Protein AF-A0A9Q0PSV4-F1 (afdb_monomer_lite)

Radius of gyration: 16.65 Å; chains: 1; bounding box: 44×24×41 Å

Organism: Salix viminalis (NCBI:txid40686)

InterPro domains:
  IPR023213 Chloramphenicol acetyltransferase-like domain superfamily [G3DSA:3.30.559.10] (1-73)
  IPR050898 Plant acyltransferase [PTHR31147] (1-73)

pLDDT: mean 94.61, std 3.0, range [78.12, 98.56]

Foldseek 3Di:
DDDDDDDDDDQAAPDDADPDDDDADPVRPPPVPPDDDDDDDDDDDDPVCVPPDVVVVVSVVVNPVCNVVVVVD

Structure (mmCIF, N/CA/C/O backbone):
data_AF-A0A9Q0PSV4-F1
#
_entry.id   AF-A0A9Q0PSV4-F1
#
loop_
_atom_site.group_PDB
_atom_site.id
_atom_si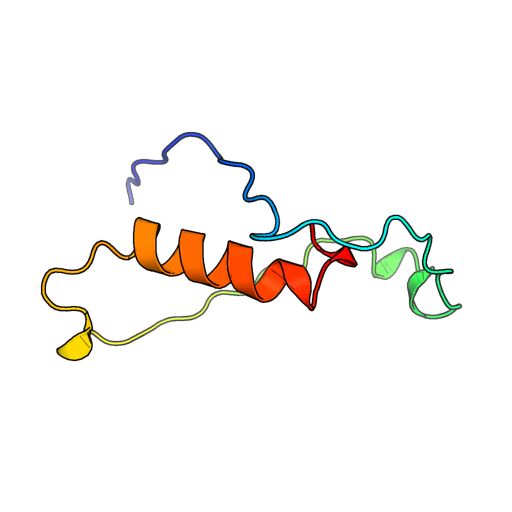te.type_symbol
_atom_site.label_atom_id
_atom_site.label_alt_id
_atom_site.label_comp_id
_atom_site.label_asym_id
_atom_site.label_entity_id
_atom_site.label_seq_id
_atom_site.pdbx_PDB_ins_code
_atom_site.Cartn_x
_atom_site.Cartn_y
_atom_site.Cartn_z
_atom_site.occupancy
_atom_site.B_iso_or_equiv
_atom_site.auth_seq_id
_atom_site.auth_comp_id
_atom_site.auth_asym_id
_atom_site.auth_atom_id
_atom_site.pdbx_PDB_model_num
ATOM 1 N N . PHE A 1 1 ? -3.850 4.308 25.922 1.00 78.12 1 PHE A N 1
ATOM 2 C CA . PHE A 1 1 ? -4.890 3.892 24.953 1.00 78.12 1 PHE A CA 1
ATOM 3 C C . PHE A 1 1 ? -4.721 2.404 24.666 1.00 78.12 1 PHE A C 1
ATOM 5 O O . PHE A 1 1 ? -3.586 1.940 24.672 1.00 78.12 1 PHE A O 1
ATOM 12 N N . LYS A 1 2 ? -5.810 1.650 24.482 1.00 91.69 2 LYS A N 1
ATOM 13 C CA . LYS A 1 2 ? -5.772 0.205 24.204 1.00 91.69 2 LYS A CA 1
ATOM 14 C C . LYS A 1 2 ? -6.510 -0.047 22.892 1.00 91.69 2 LYS A C 1
ATOM 16 O O . LYS A 1 2 ? -7.682 0.295 22.790 1.00 91.69 2 LYS A O 1
ATOM 21 N N . VAL A 1 3 ? -5.823 -0.620 21.908 1.00 92.94 3 VAL A N 1
ATOM 22 C CA . VAL A 1 3 ? -6.413 -1.057 20.633 1.00 92.94 3 VAL A CA 1
ATOM 23 C C . VAL A 1 3 ? -6.451 -2.563 20.552 1.00 92.94 3 VAL A C 1
ATOM 25 O O . VAL A 1 3 ? -5.525 -3.232 21.005 1.00 92.94 3 VAL A O 1
ATOM 28 N N . HIS A 1 4 ? -7.508 -3.074 19.929 1.00 93.12 4 HIS A N 1
ATOM 29 C CA . HIS A 1 4 ? -7.550 -4.444 19.445 1.00 93.12 4 HIS A CA 1
ATOM 30 C C . HIS A 1 4 ? -7.043 -4.457 18.008 1.00 93.12 4 HIS A C 1
ATOM 32 O O . HIS A 1 4 ? -7.576 -3.752 17.154 1.00 93.12 4 HIS A O 1
ATOM 38 N N . ARG A 1 5 ? -5.991 -5.236 17.765 1.00 91.88 5 ARG A N 1
ATOM 39 C CA . ARG A 1 5 ? -5.453 -5.486 16.429 1.00 91.88 5 ARG A CA 1
ATOM 40 C C . ARG A 1 5 ? -5.947 -6.853 15.972 1.00 91.88 5 ARG A C 1
ATOM 42 O O . ARG A 1 5 ? -6.011 -7.771 16.784 1.00 91.88 5 ARG A O 1
ATOM 49 N N . ARG A 1 6 ? -6.321 -6.956 14.701 1.00 91.06 6 ARG A N 1
ATOM 50 C CA . ARG A 1 6 ? -6.531 -8.243 14.030 1.00 91.06 6 ARG A CA 1
ATOM 51 C C . ARG A 1 6 ? -5.224 -8.676 13.370 1.00 91.06 6 ARG A C 1
ATOM 53 O O . ARG A 1 6 ? -4.312 -7.857 13.235 1.00 91.06 6 ARG A O 1
ATOM 60 N N . GLU A 1 7 ? -5.156 -9.942 12.976 1.00 95.81 7 GLU A N 1
ATOM 61 C CA . GLU A 1 7 ? -4.052 -10.435 12.157 1.00 95.81 7 GLU A CA 1
ATOM 62 C C . GLU A 1 7 ? -3.998 -9.682 10.815 1.00 95.81 7 GLU A C 1
ATOM 64 O O . GLU A 1 7 ? -5.054 -9.341 10.272 1.00 95.81 7 GLU A O 1
ATOM 69 N N . PRO A 1 8 ? -2.798 -9.388 10.284 1.00 95.06 8 PRO A N 1
ATOM 70 C CA . PRO A 1 8 ? -2.648 -8.793 8.961 1.00 95.06 8 PRO A CA 1
ATOM 71 C C . PRO A 1 8 ? -3.191 -9.702 7.855 1.00 95.06 8 PRO A C 1
ATOM 73 O O . PRO A 1 8 ? -3.089 -10.926 7.929 1.00 95.06 8 PRO A O 1
ATOM 76 N N . GLU A 1 9 ? -3.699 -9.094 6.785 1.00 95.19 9 GLU A N 1
ATOM 77 C CA . GLU A 1 9 ? -4.231 -9.808 5.626 1.00 95.19 9 GLU A CA 1
ATOM 78 C C . GLU A 1 9 ? -3.588 -9.288 4.336 1.00 95.19 9 GLU A C 1
ATOM 80 O O . GLU A 1 9 ? -3.449 -8.078 4.150 1.00 95.19 9 GLU A O 1
ATOM 85 N N . LEU A 1 10 ? -3.209 -10.199 3.435 1.00 96.25 10 LEU A N 1
ATOM 86 C CA . LEU A 1 10 ? -2.684 -9.850 2.115 1.00 96.25 10 LEU A CA 1
ATOM 87 C C . LEU A 1 10 ? -3.839 -9.717 1.117 1.00 96.25 10 LEU A C 1
ATOM 89 O O . LEU A 1 10 ? -4.544 -10.691 0.844 1.00 96.25 10 LEU A O 1
ATOM 93 N N . ILE A 1 11 ? -4.015 -8.523 0.553 1.00 97.25 11 ILE A N 1
ATOM 94 C CA . ILE A 1 11 ? -5.040 -8.255 -0.460 1.00 97.25 11 ILE A CA 1
ATOM 95 C C . ILE A 1 11 ? -4.425 -8.433 -1.843 1.00 97.25 11 ILE A C 1
ATOM 97 O O . ILE A 1 11 ? -3.459 -7.762 -2.190 1.00 97.25 11 ILE A O 1
ATOM 101 N N . LYS A 1 12 ? -4.989 -9.346 -2.632 1.00 96.81 12 LYS A N 1
ATOM 102 C CA . LYS A 1 12 ? -4.562 -9.584 -4.014 1.00 96.81 12 LYS A CA 1
ATOM 103 C C . LYS A 1 12 ? -5.323 -8.666 -4.978 1.00 96.81 12 LYS A C 1
ATOM 105 O O . LYS A 1 12 ? -6.458 -8.295 -4.669 1.00 96.81 12 LYS A O 1
ATOM 110 N N . PRO A 1 13 ? -4.757 -8.354 -6.157 1.00 98.06 13 PRO A N 1
ATOM 111 C CA . PRO A 1 13 ? -5.497 -7.679 -7.214 1.00 98.06 13 PRO A CA 1
ATOM 112 C C . PRO A 1 13 ? -6.775 -8.447 -7.575 1.00 98.06 13 PRO A C 1
ATOM 114 O O . PRO A 1 13 ? -6.779 -9.678 -7.624 1.00 98.06 13 PRO A O 1
ATOM 117 N N . ALA A 1 14 ? -7.856 -7.726 -7.874 1.00 98.25 14 ALA A N 1
ATOM 118 C CA . ALA A 1 14 ? -9.156 -8.317 -8.206 1.00 98.25 14 ALA A CA 1
ATOM 119 C C . ALA A 1 14 ? -9.141 -9.127 -9.517 1.00 98.25 14 ALA A C 1
ATOM 121 O O . ALA A 1 14 ? -10.039 -9.927 -9.778 1.00 98.25 14 ALA A O 1
ATOM 122 N N . LYS A 1 15 ? -8.132 -8.906 -10.366 1.00 97.56 15 LYS A N 1
ATOM 123 C CA . LYS A 1 15 ? -7.909 -9.595 -11.642 1.00 97.56 15 LYS A CA 1
ATOM 124 C C . LYS A 1 15 ? -6.414 -9.875 -11.811 1.00 97.56 15 LYS A C 1
ATOM 126 O O . LYS A 1 15 ? -5.615 -9.139 -11.236 1.00 97.56 15 LYS A O 1
ATOM 131 N N . PRO A 1 16 ? -6.017 -10.881 -12.610 1.00 96.62 16 PRO A N 1
ATOM 132 C CA . PRO A 1 16 ? -4.612 -11.102 -12.938 1.00 96.62 16 PRO A CA 1
ATOM 133 C C . PRO A 1 16 ? -3.954 -9.836 -13.498 1.00 96.62 16 PRO A C 1
ATOM 135 O O . PRO A 1 16 ? -4.546 -9.140 -14.325 1.00 96.62 16 PRO A O 1
ATOM 138 N N . THR A 1 17 ? -2.733 -9.556 -13.054 1.00 95.50 17 THR A N 1
ATOM 139 C CA . THR A 1 17 ? -1.932 -8.404 -13.478 1.00 95.50 17 THR A CA 1
ATOM 140 C C . THR A 1 17 ? -0.713 -8.865 -14.282 1.00 95.50 17 THR A C 1
ATOM 142 O O . THR A 1 17 ? -0.327 -10.035 -14.202 1.00 95.50 17 THR A O 1
ATOM 145 N N . PRO A 1 18 ? -0.099 -7.987 -15.093 1.00 94.06 18 PRO A N 1
ATOM 146 C CA . PRO A 1 18 ? 1.142 -8.317 -15.783 1.00 94.06 18 PRO A CA 1
ATOM 147 C C . PRO A 1 18 ? 2.255 -8.697 -14.800 1.00 94.06 18 PRO A C 1
ATOM 149 O O . PRO A 1 18 ? 2.488 -8.010 -13.808 1.00 94.06 18 PRO A O 1
ATOM 152 N N . HIS A 1 19 ? 2.984 -9.765 -15.119 1.00 87.19 19 HIS A N 1
ATOM 153 C CA . HIS A 1 19 ? 4.172 -10.194 -14.382 1.00 87.19 19 HIS A CA 1
ATOM 154 C C . HIS A 1 19 ? 5.431 -9.646 -15.056 1.00 87.19 19 HIS A C 1
ATOM 156 O O . HIS A 1 19 ? 6.229 -10.393 -15.621 1.00 87.19 19 HIS A O 1
ATOM 162 N N . GLU A 1 20 ? 5.573 -8.325 -15.046 1.00 92.62 20 GLU A N 1
ATOM 163 C CA . GLU A 1 20 ? 6.738 -7.638 -15.601 1.00 92.62 20 GLU A CA 1
ATOM 164 C C . GLU A 1 20 ? 7.627 -7.058 -14.502 1.00 92.62 20 GLU A C 1
ATOM 166 O O . GLU A 1 20 ? 7.168 -6.714 -13.413 1.00 92.62 20 GLU A O 1
ATOM 171 N N . LEU A 1 21 ? 8.912 -6.917 -14.814 1.00 90.00 21 LEU A N 1
ATOM 172 C CA . LEU A 1 21 ? 9.859 -6.208 -13.967 1.00 90.00 21 LEU A CA 1
ATOM 173 C C . LEU A 1 21 ? 9.946 -4.758 -14.434 1.00 90.00 21 LEU A C 1
ATOM 175 O O . LEU A 1 21 ? 10.207 -4.496 -15.609 1.00 90.00 21 LEU A O 1
ATOM 179 N N . LYS A 1 22 ? 9.745 -3.820 -13.507 1.00 90.69 22 LYS A N 1
ATOM 180 C CA . LYS A 1 22 ? 9.979 -2.398 -13.758 1.00 90.69 22 LYS A CA 1
ATOM 181 C C . LYS A 1 22 ? 11.407 -2.047 -13.335 1.00 90.69 22 LYS A C 1
ATOM 183 O O . LYS A 1 22 ? 11.735 -2.268 -12.170 1.00 90.69 22 LYS A O 1
ATOM 188 N N . PRO A 1 23 ? 12.263 -1.546 -14.244 1.00 94.31 23 PRO A N 1
ATOM 189 C CA . PRO A 1 23 ? 13.592 -1.091 -13.864 1.00 94.31 23 PRO A CA 1
ATOM 190 C C . PRO A 1 23 ? 13.472 0.117 -12.934 1.00 94.31 23 PRO A C 1
ATOM 192 O O . PRO A 1 23 ? 12.635 0.994 -13.153 1.00 94.31 23 PRO A O 1
ATOM 195 N N . LEU A 1 24 ? 14.312 0.143 -11.905 1.00 94.00 24 LEU A N 1
ATOM 196 C CA . LEU A 1 24 ? 14.431 1.275 -10.996 1.00 94.00 24 LEU A CA 1
ATOM 197 C C . LEU A 1 24 ? 15.261 2.371 -11.668 1.00 94.00 24 LEU A C 1
ATOM 199 O O . LEU A 1 24 ? 16.269 2.079 -12.313 1.00 94.00 24 LEU A O 1
ATOM 203 N N . SER A 1 25 ? 14.822 3.620 -11.545 1.00 95.75 25 SER A N 1
ATOM 204 C CA . SER A 1 25 ? 15.597 4.778 -11.990 1.00 95.75 25 SER A CA 1
ATOM 205 C C . SER A 1 25 ? 16.661 5.169 -10.958 1.00 95.75 25 SER A C 1
ATOM 207 O O . SER A 1 25 ? 16.608 4.736 -9.808 1.00 95.75 25 SER A O 1
ATOM 209 N N . ASP A 1 26 ? 17.573 6.073 -11.329 1.00 96.31 26 ASP A N 1
ATOM 210 C CA . ASP A 1 26 ? 18.550 6.667 -10.399 1.00 96.31 26 ASP A CA 1
ATOM 211 C C . ASP A 1 26 ? 17.887 7.352 -9.186 1.00 96.31 26 ASP A C 1
ATOM 213 O O . ASP A 1 26 ? 18.505 7.514 -8.134 1.00 96.31 26 ASP A O 1
ATOM 217 N N . ILE A 1 27 ? 16.625 7.782 -9.319 1.00 95.56 27 ILE A N 1
ATOM 218 C CA . ILE A 1 27 ? 15.847 8.348 -8.210 1.00 95.56 27 ILE A CA 1
ATOM 219 C C . ILE A 1 27 ? 15.374 7.237 -7.267 1.00 95.56 27 ILE A C 1
ATOM 221 O O . ILE A 1 27 ? 15.467 7.396 -6.052 1.00 95.56 27 ILE A O 1
ATOM 225 N N . ASP A 1 28 ? 14.901 6.117 -7.813 1.00 93.56 28 ASP A N 1
ATOM 226 C CA . ASP A 1 28 ? 14.364 4.999 -7.031 1.00 93.56 28 ASP A CA 1
ATOM 227 C C . ASP A 1 28 ? 15.464 4.218 -6.286 1.00 93.56 28 ASP A C 1
ATOM 229 O O . ASP A 1 28 ? 15.189 3.616 -5.248 1.00 93.56 28 ASP A O 1
ATOM 233 N N . ASP A 1 29 ? 16.711 4.243 -6.776 1.00 92.50 29 ASP A N 1
ATOM 234 C CA . ASP A 1 29 ? 17.849 3.540 -6.156 1.00 92.50 29 ASP A CA 1
ATOM 235 C C . ASP A 1 29 ? 18.555 4.337 -5.040 1.00 92.50 29 ASP A C 1
ATOM 237 O O . ASP A 1 29 ? 19.571 3.920 -4.480 1.00 92.50 29 ASP A O 1
ATOM 241 N N . GLN A 1 30 ? 18.018 5.495 -4.654 1.00 95.00 30 GLN A N 1
ATOM 242 C CA . GLN A 1 30 ? 18.566 6.243 -3.527 1.00 95.00 30 GLN A CA 1
ATOM 243 C C . GLN A 1 30 ? 18.320 5.482 -2.218 1.00 95.00 30 GLN A C 1
ATOM 245 O O . GLN A 1 30 ? 17.194 5.406 -1.732 1.00 95.00 30 GLN A O 1
ATOM 250 N N . GLU A 1 31 ? 19.389 4.982 -1.590 1.00 92.94 31 GLU A N 1
ATOM 251 C CA . GLU A 1 31 ? 19.338 4.256 -0.306 1.00 92.94 31 GLU A CA 1
ATOM 252 C C . GLU A 1 31 ? 18.529 4.995 0.773 1.00 92.94 31 GLU A C 1
ATOM 254 O O . GLU A 1 31 ? 17.798 4.383 1.550 1.00 92.94 31 GLU A O 1
ATOM 259 N N . GLY A 1 32 ? 18.605 6.331 0.788 1.00 92.56 32 GLY A N 1
ATOM 260 C CA . GLY A 1 32 ? 17.859 7.176 1.721 1.00 92.56 32 GLY A CA 1
ATOM 261 C C . GLY A 1 32 ? 16.336 7.110 1.566 1.00 92.56 32 GLY A C 1
ATOM 262 O O . GLY A 1 32 ? 15.640 7.515 2.490 1.00 92.56 32 GLY A O 1
ATOM 263 N N . LEU A 1 33 ? 15.818 6.596 0.445 1.00 90.19 33 LEU A N 1
ATOM 264 C CA . LEU A 1 33 ? 14.389 6.406 0.167 1.00 90.19 33 LEU A CA 1
ATOM 265 C C . LEU A 1 33 ? 13.897 4.983 0.469 1.00 90.19 33 LEU A C 1
ATOM 267 O O . LEU A 1 33 ? 12.706 4.708 0.331 1.00 90.19 33 LEU A O 1
ATOM 271 N N . ARG A 1 34 ? 14.769 4.076 0.934 1.00 92.06 34 ARG A N 1
ATOM 272 C CA . ARG A 1 34 ? 14.411 2.689 1.283 1.00 92.06 34 ARG A CA 1
ATOM 273 C C . ARG A 1 34 ? 13.738 2.593 2.657 1.00 92.06 34 ARG A C 1
ATOM 275 O O . ARG A 1 34 ? 14.197 1.894 3.557 1.00 92.06 34 ARG A O 1
ATOM 282 N N . PHE A 1 35 ? 12.630 3.308 2.824 1.00 92.62 35 PHE A N 1
ATOM 283 C CA . PHE A 1 35 ? 11.783 3.275 4.014 1.00 92.62 35 PHE A CA 1
ATOM 284 C C . PHE A 1 35 ? 10.301 3.339 3.632 1.00 92.62 35 PHE A C 1
ATOM 286 O O . PHE A 1 35 ? 9.928 3.800 2.557 1.00 92.62 35 PHE A O 1
ATOM 293 N N . GLN A 1 36 ? 9.427 2.882 4.528 1.00 93.94 36 GLN A N 1
ATOM 294 C CA . GLN A 1 36 ? 7.986 3.046 4.349 1.00 93.94 36 GLN A CA 1
ATOM 295 C C . GLN A 1 36 ? 7.575 4.448 4.797 1.00 93.94 36 GLN A C 1
ATOM 297 O O . GLN A 1 36 ? 7.807 4.810 5.950 1.00 93.94 36 GLN A O 1
ATOM 302 N N . ILE A 1 37 ? 6.950 5.227 3.912 1.00 93.75 37 ILE A N 1
ATOM 303 C CA . ILE A 1 37 ? 6.417 6.552 4.248 1.00 93.75 37 ILE A CA 1
ATOM 304 C C . ILE A 1 37 ? 5.126 6.367 5.065 1.00 93.75 37 ILE A C 1
ATOM 306 O O . ILE A 1 37 ? 4.131 5.884 4.518 1.00 93.75 37 ILE A O 1
ATOM 310 N N . PRO A 1 38 ? 5.091 6.743 6.358 1.00 95.06 38 PRO A N 1
ATOM 311 C CA . PRO A 1 38 ? 3.879 6.621 7.153 1.00 95.06 38 PRO A CA 1
ATOM 312 C C . PRO A 1 38 ? 2.926 7.775 6.822 1.00 95.06 38 PRO A C 1
ATOM 314 O O . PRO A 1 38 ? 3.291 8.944 6.943 1.00 95.06 38 PRO A O 1
ATOM 317 N N . ILE A 1 39 ? 1.685 7.463 6.445 1.00 96.44 39 ILE A N 1
ATOM 318 C CA . ILE A 1 39 ? 0.643 8.473 6.216 1.00 96.44 39 ILE A CA 1
ATOM 319 C C . ILE A 1 39 ? -0.598 8.121 7.040 1.00 96.44 39 ILE A C 1
ATOM 321 O O . ILE A 1 39 ? -1.000 6.962 7.107 1.00 96.44 39 ILE A O 1
ATOM 325 N N . LEU A 1 40 ? -1.195 9.132 7.678 1.00 96.25 40 LEU A N 1
ATOM 326 C CA . LEU A 1 40 ? -2.441 9.022 8.436 1.00 96.25 40 LEU A CA 1
ATOM 327 C C . LEU A 1 40 ? -3.486 9.968 7.844 1.00 96.25 40 LEU A C 1
ATOM 329 O O . LEU A 1 40 ? -3.266 11.178 7.781 1.00 96.25 40 LEU A O 1
ATOM 333 N N . GLN A 1 41 ? -4.635 9.425 7.444 1.00 96.31 41 GLN A N 1
ATOM 334 C CA . GLN A 1 41 ? -5.779 10.194 6.960 1.00 96.31 41 GLN A CA 1
ATOM 335 C C . GLN A 1 41 ? -6.930 10.111 7.965 1.00 96.31 41 GLN A C 1
ATOM 337 O O . GLN A 1 41 ? -7.333 9.028 8.386 1.00 96.31 41 GLN A O 1
ATOM 342 N N . PHE A 1 42 ? -7.480 11.268 8.336 1.00 96.06 42 PHE A N 1
ATOM 343 C CA . PHE A 1 42 ? -8.626 11.366 9.237 1.00 96.06 42 PHE A CA 1
ATOM 344 C C . PHE A 1 42 ? -9.870 11.759 8.449 1.00 96.06 42 PHE A C 1
ATOM 346 O O . PHE A 1 42 ? -9.889 12.787 7.772 1.00 96.06 42 PHE A O 1
ATOM 353 N N . TYR A 1 43 ? -10.928 10.964 8.584 1.00 93.69 43 TYR A N 1
ATOM 354 C CA . TYR A 1 43 ? -12.205 11.198 7.920 1.00 93.69 43 TYR A CA 1
ATOM 355 C C . TYR A 1 43 ? -13.289 11.502 8.952 1.00 93.69 43 TYR A C 1
ATOM 357 O O . TYR A 1 43 ? -13.339 10.898 10.024 1.00 93.69 43 TYR A O 1
ATOM 365 N N . ARG A 1 44 ? -14.177 12.448 8.629 1.00 95.44 44 ARG A N 1
ATOM 366 C CA . ARG A 1 44 ? -15.404 12.669 9.406 1.00 95.44 44 ARG A CA 1
ATOM 367 C C . ARG A 1 44 ? -16.411 11.559 9.107 1.00 95.44 44 ARG A C 1
ATOM 369 O O . ARG A 1 44 ? -16.398 10.985 8.021 1.00 95.44 44 ARG A O 1
ATOM 376 N N . HIS A 1 45 ? -17.313 11.306 10.053 1.00 92.56 45 HIS A N 1
ATOM 377 C CA . HIS A 1 45 ? -18.451 10.419 9.824 1.00 92.56 45 HIS A CA 1
ATOM 378 C C . HIS A 1 45 ? -19.246 10.865 8.585 1.00 92.56 45 HIS A C 1
ATOM 380 O O . HIS A 1 45 ? -19.532 12.052 8.421 1.00 92.56 45 HIS A O 1
ATOM 386 N N . SER A 1 46 ? -19.633 9.904 7.746 1.00 94.12 46 SER A N 1
ATOM 387 C CA . SER A 1 46 ? -20.417 10.129 6.532 1.00 94.12 46 SER A CA 1
ATOM 388 C C . SER A 1 46 ? -21.666 9.259 6.556 1.00 94.12 46 SER A C 1
ATOM 390 O O . SER A 1 46 ? -21.571 8.047 6.733 1.00 94.12 46 SER A O 1
ATOM 392 N N . SER A 1 47 ? -22.836 9.859 6.324 1.00 95.19 47 SER A N 1
ATOM 393 C CA . SER A 1 47 ? -24.114 9.132 6.259 1.00 95.19 47 SER A CA 1
ATOM 394 C C . SER A 1 47 ? -24.137 8.065 5.159 1.00 95.19 47 SER A C 1
ATOM 396 O O . SER A 1 47 ? -24.824 7.061 5.293 1.00 95.19 47 SER A O 1
ATOM 398 N N . SER A 1 48 ? -23.338 8.230 4.101 1.00 93.38 48 SER A N 1
ATOM 399 C CA . SER A 1 48 ? -23.197 7.241 3.019 1.00 93.38 48 SER A CA 1
ATOM 400 C C . SER A 1 48 ? -22.532 5.919 3.438 1.00 93.38 48 SER A C 1
ATOM 402 O O . SER A 1 48 ? -22.628 4.928 2.709 1.00 93.38 48 SER A O 1
ATOM 404 N N . MET A 1 49 ? -21.869 5.895 4.601 1.00 94.56 49 MET A N 1
ATOM 405 C CA . MET A 1 49 ? -21.254 4.697 5.187 1.00 94.56 49 MET A CA 1
ATOM 406 C C . MET A 1 49 ? -22.180 3.977 6.172 1.00 94.56 49 MET A C 1
ATOM 408 O O . MET A 1 49 ? -21.797 2.953 6.735 1.00 94.56 49 MET A O 1
ATOM 412 N N . GLN A 1 50 ? -23.398 4.485 6.385 1.00 94.81 50 GLN A N 1
ATOM 413 C CA . GLN A 1 50 ? -24.358 3.869 7.292 1.00 94.81 50 GLN A CA 1
ATOM 414 C C . GLN A 1 50 ? -24.648 2.423 6.864 1.00 94.81 50 GLN A C 1
ATOM 416 O O . GLN A 1 50 ? -25.065 2.172 5.736 1.00 94.81 50 GLN A O 1
ATOM 421 N N . GLY A 1 51 ? -24.433 1.477 7.780 1.00 94.94 51 GLY A N 1
ATOM 422 C CA . GLY A 1 51 ? -24.693 0.053 7.549 1.00 94.94 51 GLY A CA 1
ATOM 423 C C . GLY A 1 51 ? -23.654 -0.683 6.693 1.00 94.94 51 GLY A C 1
ATOM 424 O O . GLY A 1 51 ? -23.848 -1.866 6.439 1.00 94.94 51 GLY A O 1
ATOM 425 N N . LYS A 1 52 ? -22.567 -0.028 6.265 1.00 95.94 52 LYS A N 1
ATOM 426 C CA . LYS A 1 52 ? -21.463 -0.674 5.535 1.00 95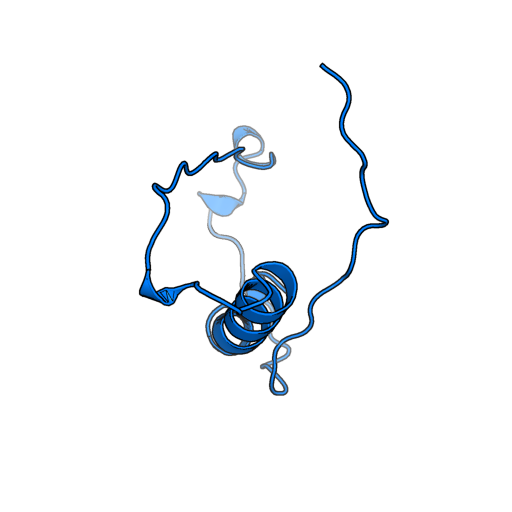.94 52 LYS A CA 1
ATOM 427 C C . LYS A 1 52 ? -20.336 -1.056 6.489 1.00 95.94 52 LYS A C 1
ATOM 429 O O . LYS A 1 52 ? -19.982 -0.255 7.355 1.00 95.94 52 LYS A O 1
ATOM 434 N N . ASP A 1 53 ? -19.733 -2.228 6.296 1.00 95.19 53 ASP A N 1
ATOM 435 C CA . ASP A 1 53 ? -18.479 -2.564 6.972 1.00 95.19 53 ASP A CA 1
ATOM 436 C C . ASP A 1 53 ? -17.316 -1.838 6.268 1.00 95.19 53 ASP A C 1
ATOM 438 O O . ASP A 1 53 ? -17.028 -2.125 5.102 1.00 95.19 53 ASP A O 1
ATOM 442 N N . PRO A 1 54 ? -16.625 -0.889 6.929 1.00 93.75 54 PRO A N 1
ATOM 443 C CA . PRO A 1 54 ? -15.480 -0.216 6.325 1.00 93.75 54 PRO A CA 1
ATOM 444 C C . 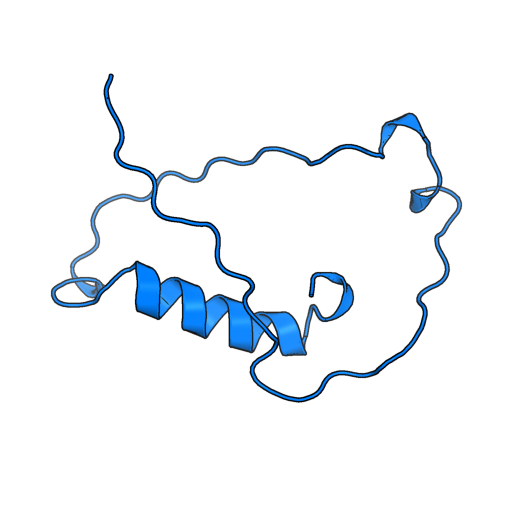PRO A 1 54 ? -14.355 -1.185 5.938 1.00 93.75 54 PRO A C 1
ATOM 446 O O . PRO A 1 54 ? -13.612 -0.887 5.006 1.00 93.75 54 PRO A O 1
ATOM 449 N N . VAL A 1 55 ? -14.218 -2.330 6.614 1.00 93.88 55 VAL A N 1
ATOM 450 C CA . VAL A 1 55 ? -13.185 -3.323 6.291 1.00 93.88 55 VAL A CA 1
A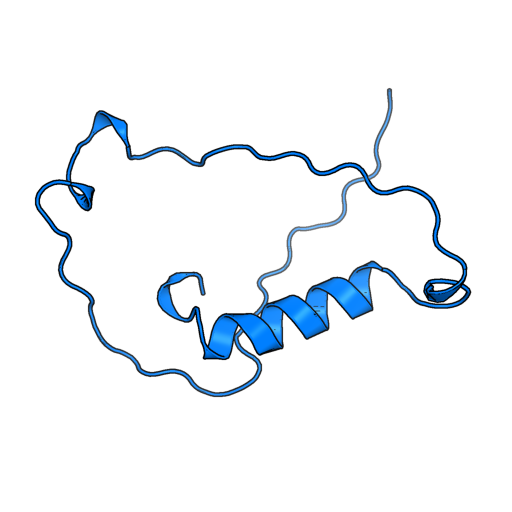TOM 451 C C . VAL A 1 55 ? -13.451 -3.960 4.930 1.00 93.88 55 VAL A C 1
ATOM 453 O O . VAL A 1 55 ? -12.522 -4.078 4.133 1.00 93.88 55 VAL A O 1
ATOM 456 N N . GLU A 1 56 ? -14.699 -4.332 4.639 1.00 96.19 56 GLU A N 1
ATOM 457 C CA . GLU A 1 56 ? -15.088 -4.894 3.338 1.00 96.19 56 GLU A CA 1
ATOM 458 C C . GLU A 1 56 ? -14.923 -3.862 2.223 1.00 96.19 56 GLU A C 1
ATOM 460 O O . GLU A 1 56 ? -14.261 -4.137 1.224 1.00 96.19 56 GLU A O 1
ATOM 465 N N . VAL A 1 57 ? -15.407 -2.634 2.445 1.00 96.56 57 VAL A N 1
ATOM 466 C CA . VAL A 1 57 ? -15.303 -1.546 1.460 1.00 96.56 57 VAL A CA 1
ATOM 467 C C . VAL A 1 57 ? -13.845 -1.240 1.107 1.00 96.56 57 VAL A C 1
ATOM 469 O O . VAL A 1 57 ? -13.510 -1.099 -0.068 1.00 96.56 57 VAL A O 1
ATOM 472 N N . ILE A 1 58 ? -12.957 -1.142 2.104 1.00 96.50 58 ILE A N 1
ATOM 473 C CA . ILE A 1 58 ? -11.530 -0.879 1.863 1.00 96.50 58 ILE A CA 1
ATOM 474 C C . ILE A 1 58 ? -10.883 -2.059 1.136 1.00 96.50 58 ILE A C 1
ATOM 476 O O . ILE A 1 58 ? -10.114 -1.851 0.201 1.00 96.50 58 ILE A O 1
ATOM 480 N N . ARG A 1 59 ? -11.195 -3.292 1.541 1.00 97.62 59 ARG A N 1
ATOM 481 C CA . ARG A 1 59 ? -10.645 -4.507 0.933 1.00 97.62 59 ARG A CA 1
ATOM 482 C C . ARG A 1 59 ? -10.977 -4.598 -0.555 1.00 97.62 59 ARG A C 1
ATOM 484 O O . ARG A 1 59 ? -10.073 -4.833 -1.354 1.00 97.62 59 ARG A O 1
ATOM 491 N N . GLU A 1 60 ? -12.243 -4.403 -0.915 1.00 98.19 60 GLU A N 1
ATOM 492 C CA . GLU A 1 60 ? -12.708 -4.433 -2.307 1.00 98.19 60 GLU A CA 1
ATOM 493 C C . GLU A 1 60 ? -12.062 -3.316 -3.127 1.00 98.19 60 GLU A C 1
ATOM 495 O O . GLU A 1 60 ? -11.456 -3.581 -4.166 1.00 98.19 60 GLU A O 1
ATOM 500 N N . ALA A 1 61 ? -12.089 -2.082 -2.613 1.00 98.12 61 ALA A N 1
ATOM 501 C CA . ALA A 1 61 ? -11.509 -0.936 -3.304 1.00 98.12 61 ALA A CA 1
ATOM 502 C C . ALA A 1 61 ? -9.996 -1.093 -3.534 1.00 98.12 61 ALA A C 1
ATOM 504 O O . ALA A 1 61 ? -9.498 -0.763 -4.613 1.00 98.12 61 ALA A O 1
ATOM 505 N N . VAL A 1 62 ? -9.252 -1.619 -2.552 1.00 98.19 62 VAL A N 1
ATOM 506 C CA . VAL A 1 62 ? -7.816 -1.904 -2.701 1.00 98.19 62 VAL A CA 1
ATOM 507 C C . VAL A 1 62 ? -7.593 -2.982 -3.758 1.00 98.19 62 VAL A C 1
ATOM 509 O O . VAL A 1 62 ? -6.777 -2.775 -4.651 1.00 98.19 62 VAL A O 1
ATOM 512 N N . ALA A 1 63 ? -8.336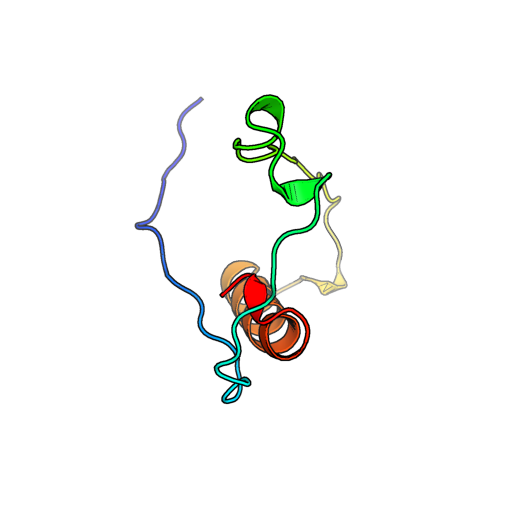 -4.092 -3.721 1.00 98.50 63 ALA A N 1
ATOM 513 C CA . ALA A 1 63 ? -8.198 -5.163 -4.708 1.00 98.50 63 ALA A CA 1
ATOM 514 C C . ALA A 1 63 ? -8.451 -4.670 -6.145 1.00 98.50 63 ALA A C 1
ATOM 516 O O . ALA A 1 63 ? -7.693 -5.007 -7.057 1.00 98.50 63 ALA A O 1
ATOM 517 N N . GLU A 1 64 ? -9.479 -3.845 -6.360 1.00 98.56 64 GLU A N 1
ATOM 518 C CA . GLU A 1 64 ? -9.765 -3.239 -7.667 1.00 9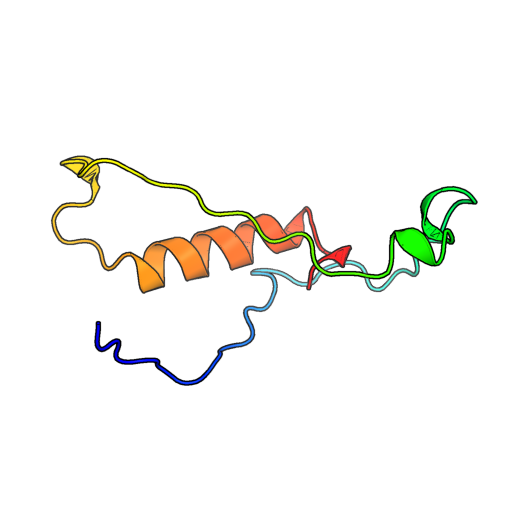8.56 64 GLU A CA 1
ATOM 519 C C . GLU A 1 64 ? -8.672 -2.254 -8.099 1.00 98.56 64 GLU A C 1
ATOM 521 O O . GLU A 1 64 ? -8.224 -2.281 -9.247 1.00 98.56 64 GLU A O 1
ATOM 526 N N . THR A 1 65 ? -8.192 -1.423 -7.172 1.00 98.31 65 THR A N 1
ATOM 527 C CA . THR A 1 65 ? -7.142 -0.428 -7.437 1.00 98.31 65 THR A CA 1
ATOM 528 C C . THR A 1 65 ? -5.814 -1.093 -7.803 1.00 98.31 65 THR A C 1
ATOM 530 O O . THR A 1 65 ? -5.135 -0.648 -8.730 1.00 98.31 65 THR A O 1
ATOM 533 N N . LEU A 1 66 ? -5.462 -2.201 -7.145 1.00 97.75 66 LEU A N 1
ATOM 534 C CA . LEU A 1 66 ? -4.232 -2.954 -7.410 1.00 97.75 66 LEU A CA 1
ATOM 535 C C . LEU A 1 66 ? -4.159 -3.533 -8.832 1.00 97.75 66 LEU A C 1
ATOM 537 O O . LEU A 1 66 ? -3.070 -3.867 -9.283 1.00 97.75 66 LEU A O 1
ATOM 541 N N . VAL A 1 67 ? -5.266 -3.608 -9.581 1.00 97.19 67 VAL A N 1
ATOM 542 C CA . VAL A 1 67 ? -5.209 -3.960 -11.014 1.00 97.19 67 VAL A CA 1
ATOM 543 C C . VAL A 1 67 ? -4.430 -2.903 -11.805 1.00 97.19 67 VAL A C 1
ATOM 545 O O . VAL A 1 67 ? -3.641 -3.238 -12.686 1.00 97.19 67 VAL A O 1
ATOM 548 N N . PHE A 1 68 ? -4.617 -1.627 -11.471 1.00 95.94 68 PHE A N 1
ATOM 549 C CA . PHE A 1 68 ? -3.943 -0.502 -12.125 1.00 95.94 68 PHE A CA 1
ATOM 550 C C . PHE A 1 68 ? -2.591 -0.187 -11.477 1.00 95.94 68 PHE A C 1
ATOM 552 O O . PHE A 1 68 ? -1.646 0.198 -12.161 1.00 95.94 68 PHE A O 1
ATOM 559 N N . TYR A 1 69 ? -2.490 -0.399 -10.166 1.00 96.19 69 TYR A N 1
ATOM 560 C CA . TYR A 1 69 ? -1.297 -0.157 -9.357 1.00 96.19 69 TYR A CA 1
ATOM 561 C C . TYR A 1 69 ? -0.578 -1.466 -8.994 1.00 96.19 69 TYR A C 1
ATOM 563 O O . TYR A 1 69 ? -0.095 -1.627 -7.879 1.00 96.19 69 TYR A O 1
ATOM 571 N N . TYR A 1 70 ? -0.496 -2.407 -9.937 1.00 94.56 70 TYR A N 1
ATOM 572 C CA . TYR A 1 70 ? 0.029 -3.760 -9.705 1.00 94.56 70 TYR A CA 1
ATOM 573 C C . TYR A 1 70 ? 1.440 -3.858 -9.100 1.00 94.56 70 TYR A C 1
ATOM 575 O O . TYR A 1 70 ? 1.675 -4.851 -8.418 1.00 94.56 70 TYR A O 1
ATOM 583 N N . PRO A 1 71 ? 2.368 -2.884 -9.248 1.00 94.06 71 PRO A N 1
ATOM 584 C CA . PRO A 1 71 ? 3.648 -2.940 -8.537 1.00 94.06 71 PRO A CA 1
ATOM 585 C C . PRO A 1 71 ? 3.541 -2.809 -7.007 1.00 94.06 71 PRO A C 1
ATOM 587 O O . PRO A 1 71 ? 4.540 -2.997 -6.323 1.00 94.06 71 PRO A O 1
ATOM 590 N N . PHE A 1 72 ? 2.365 -2.461 -6.467 1.00 93.38 72 PHE A N 1
ATOM 591 C CA . PHE A 1 72 ? 2.107 -2.401 -5.022 1.00 93.38 72 PHE A CA 1
ATOM 592 C C . PHE A 1 72 ? 1.601 -3.726 -4.421 1.00 93.38 72 PHE A C 1
ATOM 594 O O . PHE A 1 72 ? 1.400 -3.780 -3.206 1.00 93.38 72 PHE A O 1
ATOM 601 N N . ALA A 1 73 ? 1.341 -4.749 -5.244 1.00 92.12 73 ALA A N 1
ATOM 602 C CA . ALA A 1 73 ? 0.801 -6.047 -4.824 1.00 92.12 73 ALA A CA 1
ATOM 603 C C . ALA A 1 73 ? 1.884 -7.094 -4.516 1.00 92.12 73 ALA A C 1
ATOM 605 O O . ALA A 1 73 ? 2.995 -6.994 -5.082 1.00 92.12 73 ALA A O 1
#

Secondary structure (DSSP, 8-state):
---PPPPP-PPPPSS-----PPPPPTTTT-GGG-S-----------GGGTT--HHHHHHHHHHHHHHHSGGG-

Sequence (73 aa):
FKVHRREPELIKPAKPTPHELKPLSDIDDQEGLRFQIPILQFYRHSSSMQGKDPVEVIREAVAETLVFYYPFA